Protein AF-A0A8C9AK56-F1 (afdb_monomer)

Secondary structure (DSSP, 8-state):
--SSB-GGGBSSPPPGGGB-TTTSSB-SSEEE-TTS-EEEHHHHHHHHHH-SB-TTT--B--GGG-EE-HHHHHHHTTS-B--------------------------------------------

Nearest PDB structures (foldseek):
  5h7r-assembly1_D  TM=9.383E-01  e=5.757E-06  Homo sapiens
  5din-assembly1_A  TM=9.302E-01  e=3.543E-05  Homo sapiens
  6s53-assembly2_H  TM=9.308E-01  e=2.043E-04  Homo sapiens
  4wz3-assembly1_B  TM=9.268E-01  e=3.433E-04  Legionella pneumophila str. Paris
  4wz2-assembly3_C  TM=8.707E-01  e=1.178E-03  Legionella pneumophila str. Paris

Sequence (125 aa):
MSGGYDINLFASPPDCNFLCSVCHGVLKKPVRLPCNHIFCKKCILRWLARQKTCPCCRKEVKRKKMVHVNKLRKTIGRLEVKVAQSIHSHHPCVEQRQERGQGESHLQREPSAALGSTNVAEFES

Solvent-accessible surface area (backbone atoms only — not comparable to full-atom values): 8496 Å² total; per-residue (Å²): 134,94,42,42,42,69,59,84,47,33,67,56,87,75,60,74,91,46,39,10,94,88,60,76,13,34,46,37,65,30,29,30,41,86,84,69,49,59,30,13,46,62,45,49,53,57,45,53,71,79,42,56,40,38,93,89,75,62,49,80,52,61,80,92,59,57,42,74,40,62,70,58,44,56,53,62,73,67,59,61,57,56,73,85,86,80,83,80,92,72,80,85,87,72,90,86,82,90,80,91,87,85,84,91,81,84,89,84,87,86,86,89,88,80,90,86,89,84,88,87,88,80,83,89,133

Structure (mmCIF, N/CA/C/O backbone):
data_AF-A0A8C9AK56-F1
#
_entry.id   AF-A0A8C9AK56-F1
#
loop_
_atom_site.group_PDB
_atom_site.id
_atom_site.type_symbol
_atom_site.label_atom_id
_atom_site.label_alt_id
_atom_site.label_comp_id
_atom_site.label_asym_id
_atom_site.label_entity_id
_atom_site.label_seq_id
_atom_site.pdbx_PDB_ins_code
_atom_site.Cartn_x
_atom_site.Cartn_y
_atom_site.Cartn_z
_atom_site.occupancy
_atom_site.B_iso_or_equiv
_atom_site.auth_seq_id
_atom_site.auth_comp_id
_atom_site.auth_asym_id
_atom_site.auth_atom_id
_atom_site.pdbx_PDB_model_num
ATOM 1 N N . MET A 1 1 ? 16.824 -6.044 2.655 1.00 48.47 1 MET A N 1
ATOM 2 C CA . MET A 1 1 ? 15.581 -6.155 3.470 1.00 48.47 1 MET A CA 1
ATOM 3 C C . MET A 1 1 ? 14.375 -6.396 2.555 1.00 48.47 1 MET A C 1
ATOM 5 O O . MET A 1 1 ? 14.292 -5.706 1.555 1.00 48.47 1 MET A O 1
ATOM 9 N N . SER A 1 2 ? 13.435 -7.317 2.836 1.00 59.94 2 SER A N 1
ATOM 10 C CA . SER A 1 2 ? 12.382 -7.688 1.852 1.00 59.94 2 SER A CA 1
ATOM 11 C C . SER A 1 2 ? 10.936 -7.305 2.226 1.00 59.94 2 SER A C 1
ATOM 13 O O . SER A 1 2 ? 10.132 -8.098 2.731 1.00 59.94 2 SER A O 1
ATOM 15 N N . GLY A 1 3 ? 10.576 -6.071 1.880 1.00 68.50 3 GLY A N 1
ATOM 16 C CA . GLY A 1 3 ? 9.199 -5.631 1.658 1.00 68.50 3 GLY A CA 1
ATOM 17 C C . GLY A 1 3 ? 9.183 -4.671 0.468 1.00 68.50 3 GLY A C 1
ATOM 18 O O . GLY A 1 3 ? 10.030 -3.794 0.408 1.00 68.50 3 GLY A O 1
ATOM 19 N N . GLY A 1 4 ? 8.265 -4.861 -0.482 1.00 85.69 4 GLY A N 1
ATOM 20 C CA . GLY A 1 4 ? 8.291 -4.174 -1.783 1.00 85.69 4 GLY A CA 1
ATOM 21 C C . GLY A 1 4 ? 8.971 -4.977 -2.902 1.00 85.69 4 GLY A C 1
ATOM 22 O O . GLY A 1 4 ? 9.398 -6.116 -2.681 1.00 85.69 4 GLY A O 1
ATOM 23 N N . TYR A 1 5 ? 8.992 -4.401 -4.102 1.00 87.12 5 TYR A N 1
ATOM 24 C CA . TYR A 1 5 ? 9.899 -4.750 -5.202 1.00 87.12 5 TYR A CA 1
ATOM 25 C C . TYR A 1 5 ? 10.973 -3.662 -5.324 1.00 87.12 5 TYR A C 1
ATOM 27 O O . TYR A 1 5 ? 10.732 -2.524 -4.918 1.00 87.12 5 TYR A O 1
ATOM 35 N N . ASP A 1 6 ? 12.132 -4.011 -5.877 1.00 87.00 6 ASP A N 1
ATOM 36 C CA . ASP A 1 6 ? 13.196 -3.044 -6.147 1.00 87.00 6 ASP A CA 1
ATOM 37 C C . ASP A 1 6 ? 12.780 -2.073 -7.263 1.00 87.00 6 ASP A C 1
ATOM 39 O O . ASP A 1 6 ? 12.151 -2.496 -8.233 1.00 87.00 6 ASP A O 1
ATOM 43 N N . ILE A 1 7 ? 13.107 -0.785 -7.130 1.00 86.81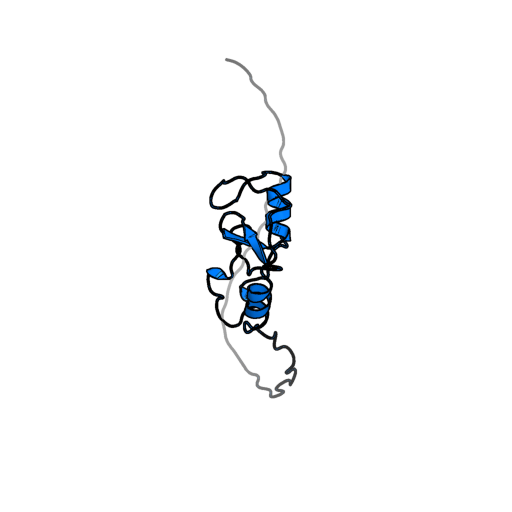 7 ILE A N 1
ATOM 44 C CA . ILE A 1 7 ? 12.795 0.227 -8.153 1.00 86.81 7 ILE A CA 1
ATOM 45 C C . ILE A 1 7 ? 13.652 0.057 -9.414 1.00 86.81 7 ILE A C 1
ATOM 47 O O . ILE A 1 7 ? 13.176 0.338 -10.508 1.00 86.81 7 ILE A O 1
ATOM 51 N N . ASN A 1 8 ? 14.867 -0.485 -9.287 1.00 85.69 8 ASN A N 1
ATOM 52 C CA . ASN A 1 8 ? 15.794 -0.697 -10.402 1.00 85.69 8 ASN A CA 1
ATOM 53 C C . ASN A 1 8 ? 15.384 -1.867 -11.310 1.00 85.69 8 ASN A C 1
ATOM 55 O O . ASN A 1 8 ? 15.964 -2.043 -12.379 1.00 85.69 8 ASN A O 1
ATOM 59 N N . LEU A 1 9 ? 14.388 -2.662 -10.898 1.00 85.75 9 LEU A N 1
ATOM 60 C CA . LEU A 1 9 ? 13.797 -3.716 -11.722 1.00 85.75 9 LEU A CA 1
ATOM 61 C C . LEU A 1 9 ? 12.923 -3.149 -12.853 1.00 85.75 9 LEU A C 1
ATOM 63 O O . LEU A 1 9 ? 12.656 -3.857 -13.818 1.00 85.75 9 LEU A O 1
ATOM 67 N N . PHE A 1 10 ? 12.457 -1.904 -12.743 1.00 86.56 10 PHE A N 1
ATOM 68 C CA . PHE A 1 10 ? 11.548 -1.296 -13.714 1.00 86.56 10 PHE A CA 1
ATOM 69 C C . PHE A 1 10 ? 12.321 -0.580 -14.832 1.00 86.56 10 PHE A C 1
ATOM 71 O O . PHE A 1 10 ? 13.420 -0.063 -14.618 1.00 86.56 10 PHE A O 1
ATOM 78 N N . ALA A 1 11 ? 11.773 -0.604 -16.050 1.00 86.62 11 ALA A N 1
ATOM 79 C CA . ALA A 1 11 ? 12.396 0.016 -17.225 1.00 86.62 11 ALA A CA 1
ATOM 80 C C . ALA A 1 11 ? 12.407 1.551 -17.122 1.00 86.62 11 ALA A C 1
ATOM 82 O O . ALA A 1 11 ? 1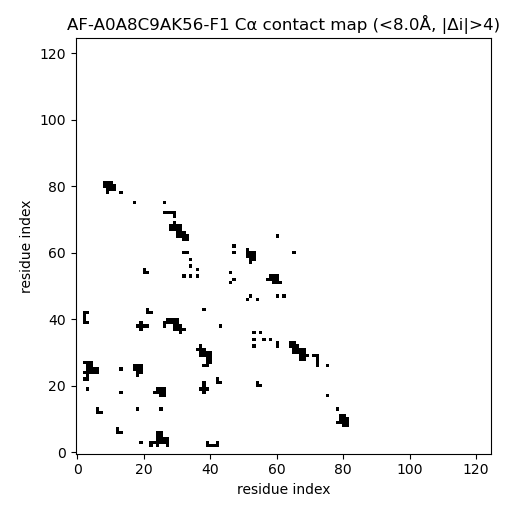3.380 2.194 -17.510 1.00 86.62 11 ALA A O 1
ATOM 83 N N . SER A 1 12 ? 11.355 2.110 -16.526 1.00 84.00 12 SER A N 1
ATOM 84 C CA . SER A 1 12 ? 11.178 3.525 -16.200 1.00 84.00 12 SER A CA 1
ATOM 85 C C . SER A 1 12 ? 10.961 3.705 -14.688 1.00 84.00 12 SER A C 1
ATOM 87 O O . SER A 1 12 ? 10.514 2.767 -14.016 1.00 84.00 12 SER A O 1
ATOM 89 N N . PRO A 1 13 ? 11.287 4.881 -14.110 1.00 83.44 13 PRO A N 1
ATOM 90 C CA . PRO A 1 13 ? 11.053 5.141 -12.694 1.00 83.44 13 PRO A CA 1
ATOM 91 C C . PRO A 1 13 ? 9.544 5.070 -12.384 1.00 83.44 13 PRO A C 1
ATOM 93 O O . PRO A 1 13 ? 8.759 5.805 -12.985 1.00 83.44 13 PRO A O 1
ATOM 96 N N . PRO A 1 14 ? 9.108 4.192 -11.463 1.00 85.56 14 PRO A N 1
ATOM 97 C CA . PRO A 1 14 ? 7.697 4.026 -11.146 1.00 85.56 14 PRO A CA 1
ATOM 98 C C . PRO A 1 14 ? 7.160 5.243 -10.386 1.00 85.56 14 PRO A C 1
ATOM 100 O O . PRO A 1 14 ? 7.816 5.763 -9.485 1.00 85.56 14 PRO A O 1
ATOM 103 N N . ASP A 1 15 ? 5.931 5.647 -10.715 1.00 87.25 15 ASP A N 1
ATOM 104 C CA . ASP A 1 15 ? 5.251 6.780 -10.083 1.00 87.25 15 ASP A CA 1
ATOM 105 C C . ASP A 1 15 ? 5.206 6.672 -8.544 1.00 87.25 15 ASP A C 1
ATOM 107 O O . ASP A 1 15 ? 5.023 5.591 -7.970 1.00 87.25 15 ASP A O 1
ATOM 111 N N . CYS A 1 16 ? 5.328 7.817 -7.866 1.00 83.75 16 CYS A N 1
ATOM 112 C CA . CYS A 1 16 ? 5.394 7.917 -6.408 1.00 83.75 16 CYS A CA 1
ATOM 113 C C . CYS A 1 16 ? 4.187 7.283 -5.689 1.00 83.75 16 CYS A C 1
ATOM 115 O O . CYS A 1 16 ? 4.345 6.745 -4.590 1.00 83.75 16 CYS A O 1
ATOM 117 N N . ASN A 1 17 ? 3.000 7.260 -6.308 1.00 86.38 17 ASN A N 1
ATOM 118 C CA . ASN A 1 17 ? 1.802 6.604 -5.766 1.00 86.38 17 ASN A CA 1
ATOM 119 C C . ASN A 1 17 ? 1.914 5.065 -5.741 1.00 86.38 17 ASN A C 1
ATOM 121 O O . ASN A 1 17 ? 1.105 4.387 -5.097 1.00 86.38 17 ASN A O 1
ATOM 125 N N . PHE A 1 18 ? 2.906 4.493 -6.430 1.00 90.12 18 PHE A N 1
ATOM 126 C CA . PHE A 1 18 ? 3.225 3.065 -6.410 1.00 90.12 18 PHE A CA 1
ATOM 127 C C . PHE A 1 18 ? 4.349 2.705 -5.431 1.00 90.12 18 PHE A C 1
ATOM 129 O O . PHE A 1 18 ? 4.638 1.516 -5.269 1.00 90.12 18 PHE A O 1
ATOM 136 N N . LEU A 1 19 ? 4.949 3.679 -4.742 1.00 91.19 19 LEU A N 1
ATOM 137 C CA . LEU A 1 19 ? 6.020 3.464 -3.767 1.00 91.19 19 LEU A CA 1
ATOM 138 C C . LEU A 1 19 ? 5.482 3.274 -2.341 1.00 91.19 19 LEU A C 1
ATOM 140 O O . LEU A 1 19 ? 4.403 3.731 -1.972 1.00 91.19 19 LEU A O 1
ATOM 144 N N . CYS A 1 20 ? 6.244 2.560 -1.513 1.00 92.88 20 CYS A N 1
ATOM 145 C CA . CYS A 1 20 ? 5.888 2.278 -0.125 1.00 92.88 20 CYS A CA 1
ATOM 146 C C . CYS A 1 20 ? 6.796 3.039 0.846 1.00 92.88 20 CYS A C 1
ATOM 148 O O . CYS A 1 20 ? 7.941 2.637 1.050 1.00 92.88 20 CYS A O 1
ATOM 150 N N . SER A 1 21 ? 6.267 4.035 1.561 1.00 90.81 21 SER A N 1
ATOM 151 C CA . SER A 1 21 ? 7.013 4.929 2.478 1.00 90.81 21 SER A CA 1
ATOM 152 C C . SER A 1 21 ? 7.698 4.260 3.690 1.00 90.81 21 SER A C 1
ATOM 154 O O . SER A 1 21 ? 8.239 4.948 4.541 1.00 90.81 21 SER A O 1
ATOM 156 N N . VAL A 1 22 ? 7.637 2.929 3.813 1.00 91.50 22 VAL A N 1
ATOM 157 C CA . VAL A 1 22 ? 8.297 2.133 4.874 1.00 91.50 22 VAL A CA 1
ATOM 158 C C . VAL A 1 22 ? 9.520 1.365 4.350 1.00 91.50 22 VAL A C 1
ATOM 160 O O . VAL A 1 22 ? 10.348 0.904 5.129 1.00 91.50 22 VAL A O 1
ATOM 163 N N . CYS A 1 23 ? 9.617 1.156 3.037 1.00 92.06 23 CYS A N 1
ATOM 164 C CA . CYS A 1 23 ? 10.706 0.393 2.418 1.00 92.06 23 CYS A CA 1
ATOM 165 C C . CYS A 1 23 ? 11.238 1.017 1.124 1.00 92.06 23 CYS A C 1
ATOM 167 O O . CYS A 1 23 ? 12.133 0.438 0.522 1.00 92.06 23 CYS A O 1
ATOM 169 N N . HIS A 1 24 ? 10.670 2.147 0.692 1.00 90.31 24 HIS A N 1
ATOM 170 C CA . HIS A 1 24 ? 11.043 2.957 -0.473 1.00 90.31 24 HIS A CA 1
ATOM 171 C C . HIS A 1 24 ? 11.017 2.227 -1.836 1.00 90.31 24 HIS A C 1
ATOM 173 O O . HIS A 1 24 ? 11.234 2.847 -2.867 1.00 90.31 24 HIS A O 1
ATOM 179 N N . GLY A 1 25 ? 10.650 0.941 -1.857 1.00 91.44 25 GLY A N 1
ATOM 180 C CA . GLY A 1 25 ? 10.391 0.150 -3.059 1.00 91.44 25 GLY A CA 1
ATOM 181 C C . GLY A 1 25 ? 8.919 0.117 -3.484 1.00 91.44 25 GLY A C 1
ATOM 182 O O . GLY A 1 25 ? 8.018 0.535 -2.747 1.00 91.44 25 GLY A O 1
ATOM 183 N N . VAL A 1 26 ? 8.669 -0.456 -4.663 1.00 92.38 26 VAL A N 1
ATOM 184 C CA . VAL A 1 26 ? 7.334 -0.545 -5.280 1.00 92.38 26 VAL A CA 1
ATOM 185 C C . VAL A 1 26 ? 6.403 -1.466 -4.482 1.00 92.38 26 VAL A C 1
ATOM 187 O O . VAL A 1 26 ? 6.802 -2.523 -3.981 1.00 92.38 26 VAL A O 1
ATOM 190 N N . LEU A 1 27 ? 5.134 -1.077 -4.364 1.00 93.38 27 LEU A N 1
ATOM 191 C CA . LEU A 1 27 ? 4.118 -1.686 -3.506 1.00 93.38 27 LEU A CA 1
ATOM 192 C C . LEU A 1 27 ? 3.839 -3.172 -3.820 1.00 93.38 27 LEU A C 1
ATOM 194 O O . LEU A 1 27 ? 3.044 -3.534 -4.689 1.00 93.38 27 LEU A O 1
ATOM 198 N N . LYS A 1 28 ? 4.411 -4.069 -3.007 1.00 92.06 28 LYS A N 1
ATOM 199 C CA . LYS A 1 28 ? 4.188 -5.523 -3.081 1.00 92.06 28 LYS A CA 1
ATOM 200 C C . LYS A 1 28 ? 3.021 -5.965 -2.200 1.00 92.06 28 LYS A C 1
ATOM 202 O O . LYS A 1 28 ? 3.100 -5.909 -0.971 1.00 92.06 28 LYS A O 1
ATOM 207 N N . LYS A 1 29 ? 1.953 -6.462 -2.843 1.00 92.19 29 LYS A N 1
ATOM 208 C CA . LYS A 1 29 ? 0.640 -6.759 -2.226 1.00 92.19 29 LYS A CA 1
ATOM 209 C C . LYS A 1 29 ? 0.130 -5.524 -1.445 1.00 92.19 29 LYS A C 1
ATOM 211 O O . LYS A 1 29 ? 0.163 -5.555 -0.214 1.00 92.19 29 LYS A O 1
ATOM 216 N N . PRO A 1 30 ? -0.278 -4.437 -2.136 1.00 94.50 30 PRO A N 1
ATOM 217 C CA . PRO A 1 30 ? -0.691 -3.185 -1.500 1.00 94.50 30 PRO A CA 1
ATOM 218 C C . PRO A 1 30 ? -1.904 -3.360 -0.583 1.00 94.50 30 PRO A C 1
ATOM 220 O O . PRO A 1 30 ? -2.885 -4.027 -0.931 1.00 94.50 30 PRO A O 1
ATOM 223 N N . VAL A 1 31 ? -1.836 -2.719 0.581 1.00 94.50 31 VAL A N 1
ATOM 224 C CA . VAL A 1 31 ? -2.874 -2.703 1.614 1.00 94.50 31 VAL A CA 1
ATOM 225 C C . VAL A 1 31 ? -3.162 -1.255 2.000 1.00 94.50 31 VAL A C 1
ATOM 227 O O . VAL A 1 31 ? -2.232 -0.508 2.301 1.00 94.50 31 VAL A O 1
ATOM 230 N N . ARG A 1 32 ? -4.442 -0.870 1.998 1.00 94.81 32 ARG A N 1
ATOM 231 C CA . ARG A 1 32 ? -4.913 0.469 2.350 1.00 94.81 32 ARG A CA 1
ATOM 232 C C . ARG A 1 32 ? -5.298 0.584 3.827 1.00 94.81 32 ARG A C 1
ATOM 234 O O . ARG A 1 32 ? -6.087 -0.195 4.364 1.00 94.81 32 ARG A O 1
ATOM 241 N N . LEU A 1 33 ? -4.752 1.648 4.400 1.00 94.44 33 LEU A N 1
ATOM 242 C CA . LEU A 1 33 ? -5.134 2.430 5.568 1.00 94.44 33 LEU A CA 1
ATOM 243 C C . LEU A 1 33 ? -6.644 2.642 5.791 1.00 94.44 33 LEU A C 1
ATOM 245 O O . LEU A 1 33 ? -7.242 3.155 4.842 1.00 94.44 33 LEU A O 1
ATOM 249 N N . PRO A 1 34 ? -7.298 2.457 6.959 1.00 92.44 34 PRO A N 1
ATOM 250 C CA . PRO A 1 34 ? -8.510 3.246 7.242 1.00 92.44 34 PRO A CA 1
ATOM 251 C C . PRO A 1 34 ? -8.284 4.750 6.969 1.00 92.44 34 PRO A C 1
ATOM 253 O O . PRO A 1 34 ? -9.111 5.400 6.342 1.00 92.44 34 PRO A O 1
ATOM 256 N N . CYS A 1 35 ? -7.094 5.267 7.291 1.00 93.69 35 CYS A N 1
ATOM 257 C CA . CYS A 1 35 ? -6.629 6.624 6.984 1.00 93.69 35 CYS A CA 1
ATOM 258 C C . CYS A 1 35 ? -6.107 6.837 5.540 1.00 93.69 35 CYS A C 1
ATOM 260 O O . CYS A 1 35 ? -5.235 7.674 5.332 1.00 93.69 35 CYS A O 1
ATOM 262 N N . ASN A 1 36 ? -6.575 6.058 4.562 1.00 92.38 36 ASN A N 1
ATOM 263 C CA . ASN A 1 36 ? -6.275 6.145 3.116 1.00 92.38 36 ASN A CA 1
ATOM 264 C C . ASN A 1 36 ? -4.825 5.897 2.631 1.00 92.38 36 ASN A C 1
ATOM 266 O O . ASN A 1 36 ? -4.636 5.635 1.449 1.00 92.38 36 ASN A O 1
ATOM 270 N N . HIS A 1 37 ? -3.822 5.871 3.508 1.00 94.19 37 HIS A N 1
ATOM 271 C CA . HIS A 1 37 ? -2.422 5.586 3.146 1.00 94.19 37 HIS A CA 1
ATOM 272 C C . HIS A 1 37 ? -2.209 4.125 2.708 1.00 94.19 37 HIS A C 1
ATOM 274 O O . HIS A 1 37 ? -2.852 3.228 3.253 1.00 94.19 37 HIS A O 1
ATOM 280 N N . ILE A 1 38 ? -1.307 3.857 1.758 1.00 94.62 38 ILE A N 1
ATOM 281 C CA . ILE A 1 38 ? -1.115 2.522 1.161 1.00 94.62 38 ILE A CA 1
ATOM 282 C C . ILE A 1 38 ? 0.314 2.019 1.399 1.00 94.62 38 ILE A C 1
ATOM 284 O O . ILE A 1 38 ? 1.279 2.749 1.207 1.00 94.62 38 ILE A O 1
ATOM 288 N N . PHE A 1 39 ? 0.454 0.751 1.796 1.00 95.06 39 PHE A N 1
ATOM 289 C CA . PHE A 1 39 ? 1.750 0.132 2.101 1.00 95.06 39 PHE A CA 1
ATOM 290 C C . PHE A 1 39 ? 1.828 -1.320 1.613 1.00 95.06 39 PHE A C 1
ATOM 292 O O . PHE A 1 39 ? 0.812 -1.989 1.406 1.00 95.06 39 PHE A O 1
ATOM 299 N N . CYS A 1 40 ? 3.044 -1.860 1.494 1.00 95.19 40 CYS A N 1
ATOM 300 C CA . CYS A 1 40 ? 3.263 -3.292 1.290 1.00 95.19 40 CYS A CA 1
ATOM 301 C C . CYS A 1 40 ? 2.705 -4.094 2.475 1.00 95.19 40 CYS A C 1
ATOM 303 O O . CYS A 1 40 ? 3.050 -3.793 3.622 1.00 95.19 40 CYS A O 1
ATOM 305 N N . LYS A 1 41 ? 1.957 -5.183 2.223 1.00 93.25 41 LYS A N 1
ATOM 306 C CA . LYS A 1 41 ? 1.398 -6.055 3.281 1.00 93.25 41 LYS A CA 1
ATOM 307 C C . LYS A 1 41 ? 2.427 -6.440 4.354 1.00 93.25 41 LYS A C 1
ATOM 309 O O . LYS A 1 41 ? 2.139 -6.332 5.540 1.00 93.25 41 LYS A O 1
ATOM 314 N N . LYS A 1 42 ? 3.637 -6.859 3.952 1.00 93.62 42 LYS A N 1
ATOM 315 C CA . LYS A 1 42 ? 4.716 -7.225 4.893 1.00 93.62 42 LYS A CA 1
ATOM 316 C C . LYS A 1 42 ? 5.212 -6.031 5.722 1.00 93.62 42 LYS A C 1
ATOM 318 O O . LYS A 1 42 ? 5.451 -6.196 6.914 1.00 93.62 42 LYS A O 1
ATOM 323 N N . CYS A 1 43 ? 5.346 -4.849 5.117 1.00 94.38 43 CYS A N 1
ATOM 324 C CA . CYS A 1 43 ? 5.839 -3.652 5.802 1.00 94.38 43 CYS A CA 1
ATOM 325 C C . CYS A 1 43 ? 4.858 -3.183 6.875 1.00 94.38 43 CYS A C 1
ATOM 327 O O . CYS A 1 43 ? 5.253 -3.020 8.027 1.00 94.38 43 CYS A O 1
ATOM 329 N N . ILE A 1 44 ? 3.573 -3.047 6.529 1.00 93.62 44 ILE A N 1
ATOM 330 C CA . ILE A 1 44 ? 2.578 -2.581 7.499 1.00 93.62 44 ILE A CA 1
ATOM 331 C C . ILE A 1 44 ? 2.288 -3.618 8.586 1.00 93.62 44 ILE A C 1
ATOM 333 O O . ILE A 1 44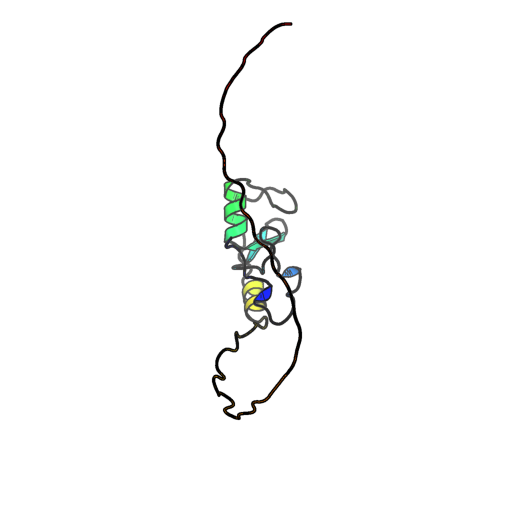 ? 2.115 -3.242 9.737 1.00 93.62 44 ILE A O 1
ATOM 337 N N . LEU A 1 45 ? 2.327 -4.923 8.287 1.00 91.94 45 LEU A N 1
ATOM 338 C CA . LEU A 1 45 ? 2.217 -5.951 9.332 1.00 91.94 45 LEU A CA 1
ATOM 339 C C . LEU A 1 45 ? 3.386 -5.900 10.326 1.00 91.94 45 LEU A C 1
ATOM 341 O O . LEU A 1 45 ? 3.152 -6.036 11.524 1.00 91.94 45 LEU A O 1
ATOM 345 N N . ARG A 1 46 ? 4.619 -5.660 9.854 1.00 92.75 46 ARG A N 1
ATOM 346 C CA . ARG A 1 46 ? 5.795 -5.488 10.725 1.00 92.75 46 ARG A CA 1
ATOM 347 C C . ARG A 1 46 ? 5.699 -4.211 11.563 1.00 92.75 46 ARG A C 1
ATOM 349 O O . ARG A 1 46 ? 6.010 -4.251 12.748 1.00 92.75 46 ARG A O 1
ATOM 356 N N . TRP A 1 47 ? 5.239 -3.106 10.976 1.00 93.25 47 TRP A N 1
ATOM 357 C CA . TRP A 1 47 ? 4.993 -1.868 11.715 1.00 93.25 47 TRP A CA 1
ATOM 358 C C . TRP A 1 47 ? 3.925 -2.074 12.797 1.00 93.25 47 TRP A C 1
ATOM 360 O O . TRP A 1 47 ? 4.207 -1.865 13.971 1.00 93.25 47 TRP A O 1
ATOM 370 N N . LEU A 1 48 ? 2.760 -2.626 12.436 1.00 91.69 48 LEU A N 1
ATOM 371 C CA . LEU A 1 48 ? 1.653 -2.930 13.355 1.00 91.69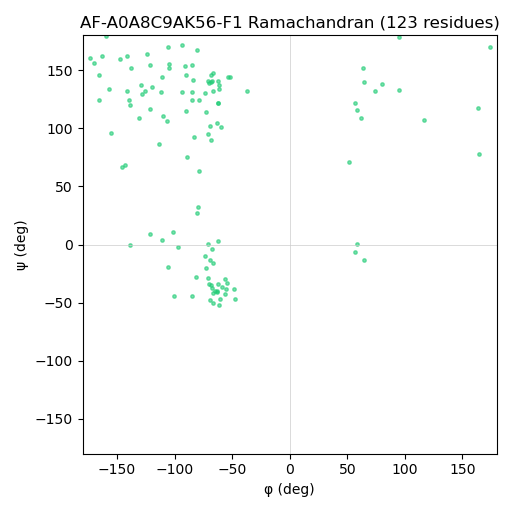 48 LEU A CA 1
ATOM 372 C C . LEU A 1 48 ? 1.953 -4.045 14.371 1.00 91.69 48 LEU A C 1
ATOM 374 O O . LEU A 1 48 ? 1.095 -4.335 15.207 1.00 91.69 48 LEU A O 1
ATOM 378 N N . ALA A 1 49 ? 3.115 -4.699 14.305 1.00 92.19 49 ALA A N 1
ATOM 379 C CA . ALA A 1 49 ? 3.619 -5.561 15.375 1.00 92.19 49 ALA A CA 1
ATOM 380 C C . ALA A 1 49 ? 4.295 -4.753 16.499 1.00 92.19 49 ALA A C 1
ATOM 382 O O . ALA A 1 49 ? 4.260 -5.1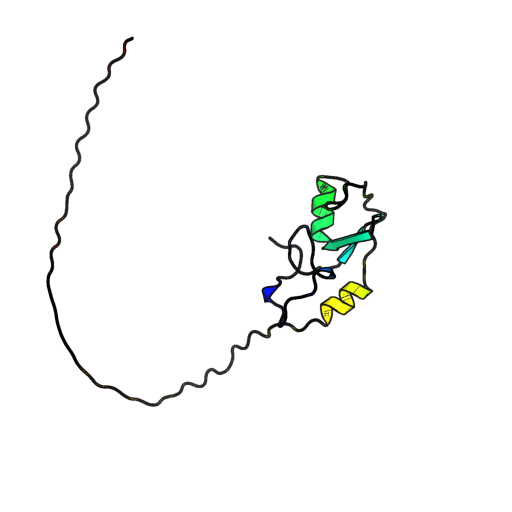89 17.643 1.00 92.19 49 ALA A O 1
ATOM 383 N N . ARG A 1 50 ? 4.853 -3.575 16.181 1.00 92.31 50 ARG A N 1
ATOM 384 C CA . ARG A 1 50 ? 5.521 -2.662 17.126 1.00 92.31 50 ARG A CA 1
ATOM 385 C C . ARG A 1 50 ? 4.626 -1.493 17.549 1.00 92.31 50 ARG A C 1
ATOM 387 O O . ARG A 1 50 ? 4.577 -1.156 18.721 1.00 92.31 50 ARG A O 1
ATOM 394 N N . GLN A 1 51 ? 3.923 -0.877 16.598 1.00 93.00 51 GLN A N 1
ATOM 395 C CA . GLN A 1 51 ? 3.146 0.351 16.781 1.00 93.00 51 GLN A CA 1
ATOM 396 C C . GLN A 1 51 ? 1.809 0.253 16.042 1.00 93.00 51 GLN A C 1
ATOM 398 O O . GLN A 1 51 ? 1.784 0.087 14.825 1.00 93.00 51 GLN A O 1
ATOM 403 N N . LYS A 1 52 ? 0.676 0.364 16.750 1.00 92.88 52 LYS A N 1
ATOM 404 C CA . LYS A 1 52 ? -0.687 0.190 16.187 1.00 92.88 52 LYS A CA 1
ATOM 405 C C . LYS A 1 52 ? -1.203 1.432 15.429 1.00 92.88 52 LYS A C 1
ATOM 407 O O . LYS A 1 52 ? -2.399 1.708 15.420 1.00 92.88 52 LYS A O 1
ATOM 412 N N . THR A 1 53 ? -0.311 2.187 14.799 1.00 95.19 53 THR A N 1
ATOM 413 C CA . THR A 1 53 ? -0.575 3.493 14.173 1.00 95.19 53 THR A CA 1
ATOM 414 C C . THR A 1 53 ? -0.166 3.503 12.699 1.00 95.19 53 THR A C 1
ATOM 416 O O . THR A 1 53 ? 0.569 2.633 12.235 1.00 95.19 53 THR A O 1
ATOM 419 N N . CYS A 1 54 ? -0.643 4.480 11.927 1.00 94.31 54 CYS A N 1
ATOM 420 C CA . CYS A 1 54 ? -0.180 4.712 10.559 1.00 94.31 54 CYS A CA 1
ATOM 421 C C . CYS A 1 54 ? 1.232 5.340 10.551 1.00 94.31 54 CYS A C 1
ATOM 423 O O . CYS A 1 54 ? 1.403 6.373 11.201 1.00 94.31 54 CYS A O 1
ATOM 425 N N . PRO A 1 55 ? 2.203 4.819 9.770 1.00 92.75 55 PRO A N 1
ATOM 426 C CA . PRO A 1 55 ? 3.535 5.420 9.642 1.00 92.75 55 PRO A CA 1
ATOM 427 C C . PRO A 1 55 ? 3.526 6.892 9.198 1.00 92.75 55 PRO A C 1
ATOM 429 O O . PRO A 1 55 ? 4.315 7.683 9.697 1.00 92.75 55 PRO A O 1
ATOM 432 N N . CYS A 1 56 ? 2.622 7.272 8.286 1.00 91.62 56 CYS A N 1
ATOM 433 C CA . CYS A 1 56 ? 2.595 8.619 7.705 1.00 91.62 56 CYS A CA 1
ATOM 434 C C . CYS A 1 56 ? 1.829 9.637 8.562 1.00 91.62 56 CYS A C 1
ATOM 436 O O . CYS A 1 56 ? 2.285 10.757 8.743 1.00 91.62 56 CYS A O 1
ATOM 438 N N . CYS A 1 57 ? 0.656 9.263 9.086 1.00 94.12 57 CYS A N 1
ATOM 439 C CA . CYS A 1 57 ? -0.267 10.213 9.724 1.00 94.12 57 CYS A CA 1
ATOM 440 C C . CYS A 1 57 ? -0.602 9.889 11.187 1.00 94.12 57 CYS A C 1
ATOM 442 O O . CYS A 1 57 ? -1.544 10.463 11.728 1.00 94.12 57 CYS A O 1
ATOM 444 N N . ARG A 1 58 ? 0.090 8.919 11.805 1.00 93.25 58 ARG A N 1
ATOM 445 C CA . ARG A 1 58 ? -0.004 8.493 13.221 1.00 93.25 58 ARG A CA 1
ATOM 446 C C . ARG A 1 58 ? -1.387 8.054 13.751 1.00 93.25 58 ARG A C 1
ATOM 448 O O . ARG A 1 58 ? -1.452 7.503 14.842 1.00 93.25 58 ARG A O 1
ATOM 455 N N . LYS A 1 59 ? -2.470 8.189 12.973 1.00 94.00 59 LYS A N 1
ATOM 456 C CA . LYS A 1 59 ? -3.828 7.691 13.285 1.00 94.00 59 LYS A CA 1
ATOM 457 C C . LYS A 1 59 ? -3.812 6.201 13.656 1.00 94.00 59 LYS A C 1
ATOM 459 O O . LYS A 1 59 ? -3.056 5.437 13.055 1.00 94.00 59 LYS A O 1
ATOM 464 N N . GLU A 1 60 ? -4.658 5.785 14.601 1.00 93.31 60 GLU A N 1
ATOM 465 C CA . GLU A 1 60 ? -4.767 4.380 15.023 1.00 93.31 60 GLU A CA 1
ATOM 466 C C . GLU A 1 60 ? -5.221 3.467 13.868 1.00 93.31 60 GLU A C 1
ATOM 468 O O . GLU A 1 60 ? -6.080 3.817 13.054 1.00 93.31 60 GLU A O 1
ATOM 473 N N . VAL A 1 61 ? -4.639 2.268 13.797 1.00 93.25 61 VAL A N 1
ATOM 474 C CA . VAL A 1 61 ? -4.892 1.272 12.755 1.00 93.25 61 VAL A CA 1
ATOM 475 C C . VAL A 1 61 ? -5.160 -0.097 13.380 1.00 93.25 61 VAL A C 1
ATOM 477 O O . VAL A 1 61 ? -4.262 -0.806 13.839 1.00 93.25 61 VAL A O 1
ATOM 480 N N . LYS A 1 62 ? -6.421 -0.533 13.313 1.00 88.94 62 LYS A N 1
ATOM 481 C CA . LYS A 1 62 ? -6.840 -1.884 13.718 1.00 88.94 62 LYS A CA 1
ATOM 482 C C . LYS A 1 62 ? -6.621 -2.858 12.557 1.00 88.94 62 LYS A C 1
ATOM 484 O O . LYS A 1 62 ? -7.175 -2.659 11.477 1.00 88.94 62 LYS A O 1
ATOM 489 N N . ARG A 1 63 ? -5.869 -3.951 12.768 1.00 83.62 63 ARG A N 1
ATOM 490 C CA . ARG A 1 63 ? -5.497 -4.908 11.693 1.00 83.62 63 ARG A CA 1
ATOM 491 C C . ARG A 1 63 ? -6.701 -5.463 10.909 1.00 83.62 63 ARG A C 1
ATOM 493 O O . ARG A 1 63 ? -6.589 -5.661 9.706 1.00 83.62 63 ARG A O 1
ATOM 500 N N . LYS A 1 64 ? -7.854 -5.648 11.570 1.00 87.00 64 LYS A N 1
ATOM 501 C CA . LYS A 1 64 ? -9.123 -6.103 10.960 1.00 87.00 64 LYS A CA 1
ATOM 502 C C . LYS A 1 64 ? -9.754 -5.097 9.973 1.00 87.00 64 LYS A C 1
ATOM 504 O O . LYS A 1 64 ? -10.638 -5.481 9.222 1.00 87.00 64 LYS A O 1
ATOM 509 N N . LYS A 1 65 ? -9.333 -3.824 9.969 1.00 88.62 65 LYS A N 1
ATOM 510 C CA . LYS A 1 65 ? -9.856 -2.749 9.095 1.00 88.62 65 LYS A CA 1
ATOM 511 C C . LYS A 1 65 ? -8.942 -2.444 7.891 1.00 88.62 65 LYS A C 1
ATOM 513 O O . LYS A 1 65 ? -9.132 -1.438 7.217 1.00 88.62 65 LYS A O 1
ATOM 518 N N . MET A 1 66 ? -7.936 -3.282 7.632 1.00 91.69 66 MET A N 1
ATOM 519 C CA . MET A 1 66 ? -7.020 -3.139 6.495 1.00 91.69 66 MET A CA 1
ATOM 520 C C . MET A 1 66 ? -7.596 -3.765 5.216 1.00 91.69 66 MET A C 1
ATOM 522 O O . MET A 1 66 ? -7.998 -4.928 5.229 1.00 91.69 66 MET A O 1
ATOM 526 N N . VAL A 1 67 ? -7.574 -3.035 4.095 1.00 94.38 67 VAL A N 1
ATOM 527 C CA . VAL A 1 67 ? -8.180 -3.476 2.819 1.00 94.38 67 VAL A CA 1
ATOM 528 C C . VAL A 1 67 ? -7.104 -3.765 1.767 1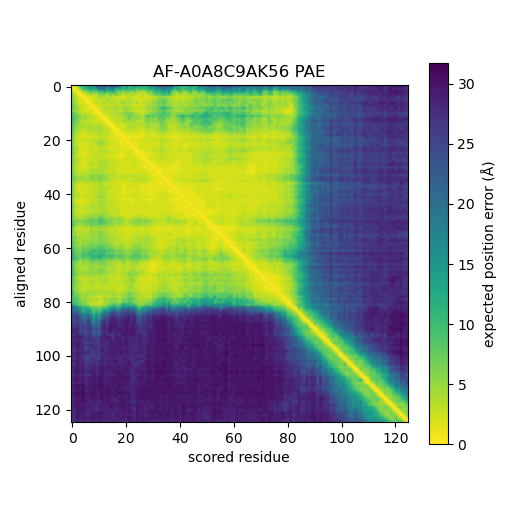.00 94.38 67 VAL A C 1
ATOM 530 O O . VAL A 1 67 ? -6.216 -2.947 1.550 1.00 94.38 67 VAL A O 1
ATOM 533 N N . HIS A 1 68 ? -7.160 -4.909 1.078 1.00 93.25 68 HIS A N 1
ATOM 534 C CA . HIS A 1 68 ? -6.209 -5.230 0.001 1.00 93.25 68 HIS A CA 1
ATOM 535 C C . HIS A 1 68 ? -6.585 -4.497 -1.299 1.00 93.25 68 HIS A C 1
ATOM 537 O O . HIS A 1 68 ? -7.686 -4.674 -1.821 1.00 93.25 68 HIS A O 1
ATOM 543 N N . VAL A 1 69 ? -5.665 -3.714 -1.872 1.00 93.44 69 VAL A N 1
ATOM 544 C CA . VAL A 1 69 ? -5.949 -2.876 -3.054 1.00 93.44 69 VAL A CA 1
ATOM 545 C C . VAL A 1 69 ? -5.681 -3.655 -4.346 1.00 93.44 69 VAL A C 1
ATOM 547 O O . VAL A 1 69 ? -4.675 -3.469 -5.033 1.00 93.44 69 VAL A O 1
ATOM 550 N N . ASN A 1 70 ? -6.587 -4.573 -4.685 1.00 91.38 70 ASN A N 1
ATOM 551 C CA . ASN A 1 70 ? -6.404 -5.484 -5.821 1.00 91.38 70 ASN A CA 1
ATOM 552 C C . ASN A 1 70 ? -6.294 -4.776 -7.186 1.00 91.38 70 ASN A C 1
ATOM 554 O O . ASN A 1 70 ? -5.523 -5.235 -8.028 1.00 91.38 70 ASN A O 1
ATOM 558 N N . LYS A 1 71 ? -6.993 -3.649 -7.403 1.00 91.12 71 LYS A N 1
ATOM 559 C CA . LYS A 1 71 ? -6.850 -2.827 -8.624 1.00 91.12 71 LYS A CA 1
ATOM 560 C C . LYS A 1 71 ? -5.419 -2.296 -8.768 1.00 91.12 71 LYS A C 1
ATOM 562 O O . LYS A 1 71 ? -4.817 -2.474 -9.820 1.00 91.12 71 LYS A O 1
ATOM 567 N N . LEU A 1 72 ? -4.850 -1.748 -7.691 1.00 89.25 72 LEU A N 1
ATOM 568 C CA . LEU A 1 72 ? -3.479 -1.230 -7.666 1.00 89.25 72 LEU A CA 1
ATOM 569 C C . LEU A 1 72 ? -2.449 -2.340 -7.906 1.00 89.25 72 LEU A C 1
ATOM 571 O O . LEU A 1 72 ? -1.539 -2.168 -8.709 1.00 89.25 72 LEU A O 1
ATOM 575 N N . ARG A 1 73 ? -2.651 -3.525 -7.307 1.00 90.94 73 ARG A N 1
ATOM 576 C CA . ARG A 1 73 ? -1.828 -4.717 -7.581 1.00 90.94 73 ARG A CA 1
ATOM 577 C C . ARG A 1 73 ? -1.823 -5.088 -9.070 1.00 90.94 73 ARG A C 1
ATOM 579 O O . ARG A 1 73 ? -0.772 -5.436 -9.594 1.00 90.94 73 ARG A O 1
ATOM 586 N N . LYS A 1 74 ? -2.984 -5.027 -9.739 1.00 90.06 74 LYS A N 1
ATOM 587 C CA . LYS A 1 74 ? -3.096 -5.284 -11.186 1.00 90.06 74 LYS A CA 1
ATOM 588 C C . LYS A 1 74 ? -2.392 -4.208 -12.017 1.00 90.06 74 LYS A C 1
ATOM 590 O O . LYS A 1 74 ? -1.832 -4.553 -13.045 1.00 90.06 74 LYS A O 1
ATOM 595 N N . THR A 1 75 ? -2.437 -2.936 -11.613 1.00 91.50 75 THR A N 1
ATOM 596 C CA . THR A 1 75 ? -1.749 -1.840 -12.323 1.00 91.50 75 THR A CA 1
ATOM 597 C C . THR A 1 75 ? -0.232 -1.935 -12.190 1.00 91.50 75 THR A C 1
ATOM 599 O O . THR A 1 75 ? 0.447 -1.931 -13.206 1.00 91.50 75 THR A O 1
ATOM 602 N N . ILE A 1 76 ? 0.289 -2.140 -10.977 1.00 89.19 76 ILE A N 1
ATOM 603 C CA . ILE A 1 76 ? 1.730 -2.338 -10.736 1.00 89.19 76 ILE A CA 1
ATOM 604 C C . ILE A 1 76 ? 2.265 -3.554 -11.508 1.00 89.19 76 ILE A C 1
ATOM 606 O O . ILE A 1 76 ? 3.368 -3.517 -12.035 1.00 89.19 76 ILE A O 1
ATOM 610 N N . GLY A 1 77 ? 1.469 -4.622 -11.625 1.00 87.06 77 GLY A N 1
ATOM 611 C CA . GLY A 1 77 ? 1.824 -5.811 -12.407 1.00 87.06 77 GLY A CA 1
ATOM 612 C C . GLY A 1 77 ? 1.831 -5.632 -13.932 1.00 87.06 77 GLY A C 1
ATOM 613 O O . GLY A 1 77 ? 2.071 -6.616 -14.620 1.00 87.06 77 GLY A O 1
ATOM 614 N N . ARG A 1 78 ? 1.539 -4.432 -14.457 1.00 88.25 78 ARG A N 1
ATOM 615 C CA . ARG A 1 78 ? 1.686 -4.070 -15.881 1.00 88.25 78 ARG A CA 1
ATOM 616 C C . ARG A 1 78 ? 2.805 -3.050 -16.130 1.00 88.25 78 ARG A C 1
ATOM 618 O O . ARG A 1 78 ? 2.935 -2.585 -17.254 1.00 88.25 78 ARG A O 1
ATOM 625 N N . LEU A 1 79 ? 3.562 -2.662 -15.101 1.00 86.81 79 LEU A N 1
ATOM 626 C CA . LEU A 1 79 ? 4.726 -1.796 -15.281 1.00 86.81 79 LEU A CA 1
ATOM 627 C C . LEU A 1 79 ? 5.832 -2.573 -16.000 1.00 86.81 79 LEU A C 1
ATOM 629 O O . LEU A 1 79 ? 6.071 -3.743 -15.692 1.00 86.81 79 LEU A O 1
ATOM 633 N N . GLU A 1 80 ? 6.505 -1.913 -16.935 1.00 83.00 80 GLU A N 1
ATOM 634 C CA . GLU A 1 80 ? 7.598 -2.496 -17.705 1.00 83.00 80 GLU A CA 1
ATOM 635 C C . GLU A 1 80 ? 8.796 -2.793 -16.801 1.00 83.00 80 GLU A C 1
ATOM 637 O O . GLU A 1 80 ? 9.224 -1.953 -16.005 1.00 83.00 80 GLU A O 1
ATOM 642 N N . VAL A 1 81 ? 9.348 -3.998 -16.928 1.00 86.88 81 VAL A N 1
ATOM 643 C CA . VAL A 1 81 ? 10.521 -4.445 -16.173 1.00 86.88 81 VAL A CA 1
ATOM 644 C C . VAL A 1 81 ? 11.722 -4.596 -17.092 1.00 86.88 81 VAL A C 1
ATOM 646 O O . VAL A 1 81 ? 11.592 -5.047 -18.229 1.00 86.88 81 VAL A O 1
ATOM 649 N N . LYS A 1 82 ? 12.905 -4.260 -16.579 1.00 83.56 82 LYS A N 1
ATOM 650 C CA . LYS A 1 82 ? 14.174 -4.573 -17.228 1.00 83.56 82 LYS A CA 1
ATOM 651 C C . LYS A 1 82 ? 14.318 -6.089 -17.304 1.00 83.56 82 LYS A C 1
ATOM 653 O O . LYS A 1 82 ? 14.622 -6.746 -16.308 1.00 83.56 82 LYS A O 1
ATOM 658 N N . VAL A 1 83 ? 14.113 -6.644 -18.495 1.00 74.75 83 VAL A N 1
ATOM 659 C CA . VAL A 1 83 ? 14.595 -7.988 -18.812 1.00 74.75 83 VAL A CA 1
ATOM 660 C C . VAL A 1 83 ? 16.115 -7.941 -18.718 1.00 74.75 83 VAL A C 1
ATOM 662 O O . VAL A 1 83 ? 16.756 -7.155 -19.413 1.00 74.75 83 VAL A O 1
ATOM 665 N N . ALA A 1 84 ? 16.693 -8.777 -17.857 1.00 62.25 84 ALA A N 1
ATOM 666 C CA . ALA A 1 84 ? 18.131 -8.998 -17.833 1.00 62.25 84 ALA A CA 1
ATOM 667 C C . ALA A 1 84 ? 18.526 -9.741 -19.119 1.00 62.25 84 ALA A C 1
ATOM 669 O O . ALA A 1 84 ? 18.484 -10.969 -19.183 1.00 62.25 84 ALA A O 1
ATOM 670 N N . GLN A 1 85 ? 18.846 -8.985 -20.170 1.00 48.56 85 GLN A N 1
ATOM 671 C CA . GLN A 1 85 ? 19.347 -9.532 -21.423 1.00 48.56 85 GLN A CA 1
ATOM 672 C C . GLN A 1 85 ? 20.754 -10.090 -21.187 1.00 48.56 85 GLN A C 1
ATOM 674 O O . GLN A 1 85 ? 21.735 -9.358 -21.093 1.00 48.56 85 GLN A O 1
ATOM 679 N N . SER A 1 86 ? 20.853 -11.410 -21.059 1.00 53.34 86 SER A N 1
ATOM 680 C CA . SER A 1 86 ? 22.124 -12.135 -21.013 1.00 53.34 86 SER A CA 1
ATOM 681 C C . SER A 1 86 ? 21.997 -13.471 -21.735 1.00 53.34 86 SER A C 1
ATOM 683 O O . SER A 1 86 ? 22.041 -14.524 -21.116 1.00 53.34 86 SER A O 1
ATOM 685 N N . ILE A 1 87 ? 21.834 -13.395 -23.058 1.00 58.41 87 ILE A N 1
ATOM 686 C CA . ILE A 1 87 ? 22.345 -14.381 -24.020 1.00 58.41 87 ILE A CA 1
ATOM 687 C C . ILE A 1 87 ? 22.526 -13.697 -25.381 1.00 58.41 87 ILE A C 1
ATOM 689 O O . ILE A 1 87 ? 21.579 -13.575 -26.149 1.00 58.41 87 ILE A O 1
ATOM 693 N N . HIS A 1 88 ? 23.750 -13.256 -25.664 1.00 54.34 88 HIS A N 1
ATOM 694 C CA . HIS A 1 88 ? 24.333 -13.202 -27.012 1.00 54.34 88 HIS A CA 1
ATOM 695 C C . HIS A 1 88 ? 25.831 -13.496 -26.864 1.00 54.34 88 HIS A C 1
ATOM 697 O O . HIS A 1 88 ? 26.697 -12.647 -27.047 1.00 54.34 88 HIS A O 1
ATOM 703 N N . SER A 1 89 ? 26.132 -14.735 -26.474 1.00 55.88 89 SER A N 1
ATOM 704 C CA . SER A 1 89 ? 27.492 -15.274 -26.459 1.00 55.88 89 SER A CA 1
ATOM 705 C C . SER A 1 89 ? 27.906 -15.688 -27.874 1.00 55.88 89 SER A C 1
ATOM 707 O O . SER A 1 89 ? 28.145 -16.863 -28.134 1.00 55.88 89 SER A O 1
ATOM 709 N N . HIS A 1 90 ? 27.978 -14.723 -28.794 1.00 56.78 90 HIS A N 1
ATOM 710 C CA . HIS A 1 90 ? 28.659 -14.900 -30.075 1.00 56.78 90 HIS A CA 1
ATOM 711 C C . HIS A 1 90 ? 29.968 -14.117 -30.045 1.00 56.78 90 HIS A C 1
ATOM 713 O O . HIS A 1 90 ? 29.994 -12.891 -30.064 1.00 56.78 90 HIS A O 1
ATOM 719 N N . HIS A 1 91 ? 31.050 -14.877 -29.929 1.00 58.72 91 HIS A N 1
ATOM 720 C CA . HIS A 1 91 ? 32.423 -14.417 -29.802 1.00 58.72 91 HIS A CA 1
ATOM 721 C C . HIS A 1 91 ? 32.932 -13.859 -31.146 1.00 58.72 91 HIS A C 1
ATOM 723 O O . HIS A 1 91 ? 33.087 -14.646 -32.085 1.00 58.72 91 HIS A O 1
ATOM 729 N N . PRO A 1 92 ? 33.232 -12.550 -31.275 1.00 48.00 92 PRO A N 1
ATOM 730 C CA . PRO A 1 92 ? 33.921 -12.034 -32.451 1.00 48.00 92 PRO A CA 1
ATOM 731 C C . PRO A 1 92 ? 35.379 -12.508 -32.422 1.00 48.00 92 PRO A C 1
ATOM 733 O O . PRO A 1 92 ? 36.235 -11.910 -31.777 1.00 48.00 92 PRO A O 1
ATOM 736 N N . CYS A 1 93 ? 35.663 -13.613 -33.113 1.00 55.16 93 CYS A N 1
ATOM 737 C CA . CYS A 1 93 ? 37.032 -14.033 -33.385 1.00 55.16 93 CYS A CA 1
ATOM 738 C C . CYS A 1 93 ? 37.553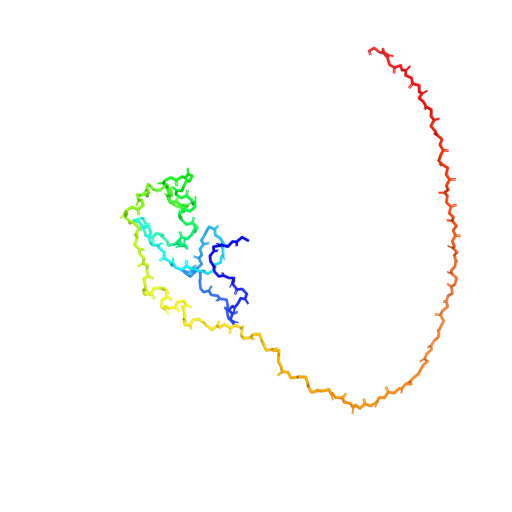 -13.277 -34.614 1.00 55.16 93 CYS A C 1
ATOM 740 O O . CYS A 1 93 ? 37.341 -13.719 -35.740 1.00 55.16 93 CYS A O 1
ATOM 742 N N . VAL A 1 94 ? 38.214 -12.140 -34.395 1.00 55.19 94 VAL A N 1
ATOM 743 C CA . VAL A 1 94 ? 39.155 -11.552 -35.358 1.00 55.19 94 VAL A CA 1
ATOM 744 C C . VAL A 1 94 ? 40.355 -10.994 -34.601 1.00 55.19 94 VAL A C 1
ATOM 746 O O . VAL A 1 94 ? 40.215 -10.207 -33.667 1.00 55.19 94 VAL A O 1
ATOM 749 N N . GLU A 1 95 ? 41.541 -11.450 -34.986 1.00 52.03 95 GLU A N 1
ATOM 750 C CA . GLU A 1 95 ? 42.816 -10.985 -34.450 1.00 52.03 95 GLU A CA 1
ATOM 751 C C . GLU A 1 95 ? 43.088 -9.525 -34.828 1.00 52.03 95 GLU A C 1
ATOM 753 O O . GLU A 1 95 ? 42.822 -9.118 -35.958 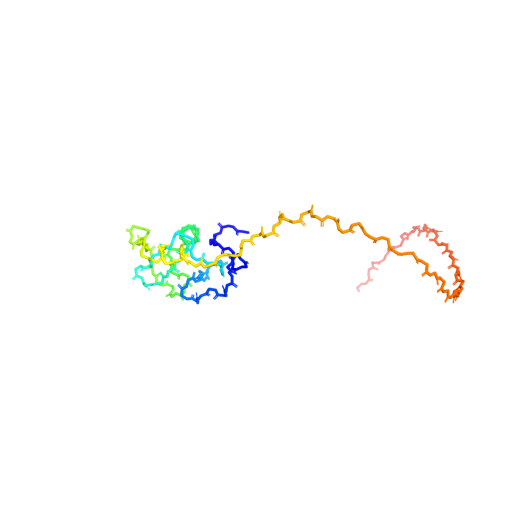1.00 52.03 95 GLU A O 1
ATOM 758 N N . GLN A 1 96 ? 43.775 -8.794 -33.945 1.00 50.19 96 GLN A N 1
ATOM 759 C CA . GLN A 1 96 ? 44.954 -8.030 -34.363 1.00 50.19 96 GLN A CA 1
ATOM 760 C C . GLN A 1 96 ? 45.886 -7.741 -33.179 1.00 50.19 96 GLN A C 1
ATOM 762 O O . GLN A 1 96 ? 45.465 -7.369 -32.085 1.00 50.19 96 GLN A O 1
ATOM 767 N N . ARG A 1 97 ? 47.177 -7.977 -33.414 1.00 55.56 97 ARG A N 1
ATOM 768 C CA . ARG A 1 97 ? 48.303 -7.815 -32.483 1.00 55.56 97 ARG A CA 1
ATOM 769 C C . ARG A 1 97 ? 49.099 -6.555 -32.872 1.00 55.56 97 ARG A C 1
ATOM 771 O O . ARG A 1 97 ? 48.957 -6.094 -33.998 1.00 55.56 97 ARG A O 1
ATOM 778 N N . GLN A 1 98 ? 50.039 -6.151 -31.999 1.00 56.19 98 GLN A N 1
ATOM 779 C CA . GLN A 1 98 ? 51.293 -5.421 -32.323 1.00 56.19 98 GLN A CA 1
ATOM 780 C C . GLN A 1 98 ? 51.219 -3.870 -32.187 1.00 56.19 98 GLN A C 1
ATOM 782 O O . GLN A 1 98 ? 50.278 -3.280 -32.694 1.00 56.19 98 GLN A O 1
ATOM 787 N N . GLU A 1 99 ? 52.144 -3.110 -31.557 1.00 48.41 99 GLU A N 1
ATOM 788 C CA . GLU A 1 99 ? 53.268 -3.354 -30.602 1.00 48.41 99 GLU A CA 1
ATOM 789 C C . GLU A 1 99 ? 53.895 -2.015 -30.108 1.00 48.41 99 GLU A C 1
ATOM 791 O O . GLU A 1 99 ? 53.858 -1.055 -30.867 1.00 48.41 99 GLU A O 1
ATOM 796 N N . ARG A 1 100 ? 54.630 -2.029 -28.965 1.00 46.75 100 ARG A N 1
ATOM 797 C CA . ARG A 1 100 ? 55.679 -1.048 -28.510 1.00 46.75 100 ARG A CA 1
ATOM 798 C C . ARG A 1 100 ? 55.211 0.411 -28.244 1.00 46.75 100 ARG A C 1
ATOM 800 O O . ARG A 1 100 ? 54.254 0.863 -28.843 1.00 46.75 100 ARG A O 1
ATOM 807 N N . GLY A 1 101 ? 55.796 1.243 -27.367 1.00 38.53 101 GLY A N 1
ATOM 808 C CA . GLY A 1 101 ? 56.937 1.223 -26.413 1.00 38.53 101 GLY A CA 1
ATOM 809 C C . GLY A 1 101 ? 57.102 2.661 -25.821 1.00 38.53 101 GLY A C 1
ATOM 810 O O . GLY A 1 101 ? 56.444 3.557 -26.338 1.00 38.53 101 GLY A O 1
ATOM 811 N N . GLN A 1 102 ? 57.888 3.034 -24.793 1.00 48.81 102 GLN A N 1
ATOM 812 C CA . GLN A 1 102 ? 58.810 2.392 -23.823 1.00 48.81 102 GLN A CA 1
ATOM 813 C C . GLN A 1 102 ? 59.067 3.372 -22.623 1.00 48.81 102 GLN A C 1
ATOM 815 O O . GLN A 1 102 ? 58.874 4.571 -22.794 1.00 48.81 102 GLN A O 1
ATOM 820 N N . GLY A 1 103 ? 59.565 2.885 -21.468 1.00 37.50 103 GLY A N 1
ATOM 821 C CA . GLY A 1 103 ? 60.300 3.663 -20.429 1.00 37.50 103 GLY A CA 1
ATOM 822 C C . GLY A 1 103 ? 59.610 3.743 -19.045 1.00 37.50 103 GLY A C 1
ATOM 823 O O . GLY A 1 103 ? 58.512 4.273 -18.960 1.00 37.50 103 GLY A O 1
ATOM 824 N N . GLU A 1 104 ? 60.043 3.077 -17.958 1.00 43.81 104 GLU A N 1
ATOM 825 C CA . GLU A 1 104 ? 61.267 3.218 -17.115 1.00 43.81 104 GLU A CA 1
ATOM 826 C C . GLU A 1 104 ? 61.172 4.370 -16.071 1.00 43.81 104 GLU A C 1
ATOM 828 O O . GLU A 1 104 ? 60.644 5.425 -16.389 1.00 43.81 104 GLU A O 1
ATOM 833 N N . SER A 1 105 ? 61.602 4.266 -14.797 1.00 45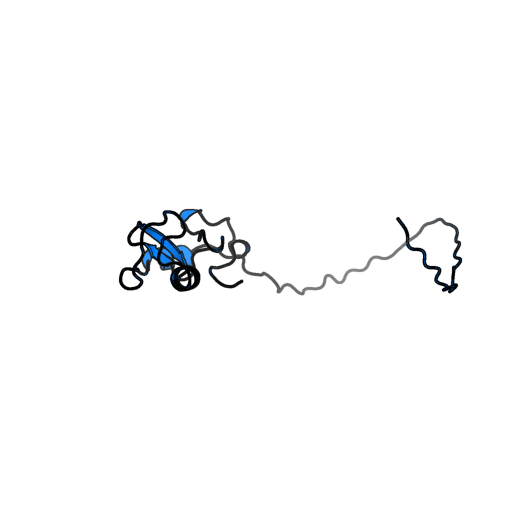.16 105 SER A N 1
ATOM 834 C CA . SER A 1 105 ? 62.455 3.280 -14.093 1.00 45.16 105 SER A CA 1
ATOM 835 C C . SER A 1 105 ? 62.276 3.303 -12.540 1.00 45.16 105 SER A C 1
ATOM 837 O O . SER A 1 105 ? 61.527 4.127 -12.031 1.00 45.16 105 SER A O 1
ATOM 839 N N . HIS A 1 106 ? 63.014 2.429 -11.819 1.00 48.03 106 HIS A N 1
ATOM 840 C CA . HIS A 1 106 ? 63.428 2.497 -10.384 1.00 48.03 106 HIS A CA 1
ATOM 841 C C . HIS A 1 106 ? 62.323 2.515 -9.283 1.00 48.03 106 HIS A C 1
ATOM 843 O O . HIS A 1 106 ? 61.566 3.466 -9.163 1.00 48.03 106 HIS A O 1
ATOM 849 N N . LEU A 1 107 ? 62.090 1.467 -8.467 1.00 41.66 107 LEU A N 1
ATOM 850 C CA . LEU A 1 107 ? 62.937 0.877 -7.393 1.00 41.66 107 LEU A CA 1
ATOM 851 C C . LEU A 1 107 ? 63.309 1.941 -6.324 1.00 41.66 107 LEU A C 1
ATOM 853 O O . LEU A 1 107 ? 63.842 2.977 -6.677 1.00 41.66 107 LEU A O 1
ATOM 857 N N . GLN A 1 108 ? 63.000 1.802 -5.028 1.00 45.12 108 GLN A N 1
ATOM 858 C CA . GLN A 1 108 ? 63.493 0.763 -4.111 1.00 45.12 108 GLN A CA 1
ATOM 859 C C . GLN A 1 108 ? 62.492 0.333 -3.016 1.00 45.12 108 GLN A C 1
ATOM 861 O O . GLN A 1 108 ? 61.548 1.036 -2.667 1.00 45.12 108 GLN A O 1
ATOM 866 N N . ARG A 1 109 ? 62.747 -0.866 -2.476 1.00 46.44 109 ARG A N 1
ATOM 867 C CA . ARG A 1 109 ? 62.214 -1.385 -1.202 1.00 46.44 109 ARG A CA 1
ATOM 868 C C . ARG A 1 109 ? 63.042 -0.816 -0.039 1.00 46.44 109 ARG A C 1
ATOM 870 O O . ARG A 1 109 ? 64.131 -0.326 -0.293 1.00 46.44 109 ARG A O 1
ATOM 877 N N . GLU A 1 110 ? 62.569 -0.966 1.196 1.00 50.66 110 GLU A N 1
ATOM 878 C CA . GLU A 1 110 ? 63.266 -1.676 2.295 1.00 50.66 110 GLU A CA 1
ATOM 879 C C . GLU A 1 110 ? 62.279 -1.854 3.484 1.00 50.66 110 GLU A C 1
ATOM 881 O O . GLU A 1 110 ? 61.283 -1.124 3.551 1.00 50.66 110 GLU A O 1
ATOM 886 N N . PRO A 1 111 ? 62.470 -2.841 4.385 1.00 53.25 111 PRO A N 1
ATOM 887 C CA . PRO A 1 111 ? 61.538 -3.148 5.475 1.00 53.25 111 PRO A CA 1
ATOM 888 C C . PRO A 1 111 ? 62.026 -2.671 6.857 1.00 53.25 111 PRO A C 1
ATOM 890 O O . PRO A 1 111 ? 63.218 -2.701 7.144 1.00 53.25 111 PRO A O 1
ATOM 893 N N . SER A 1 112 ? 61.094 -2.371 7.771 1.00 51.97 112 SER A N 1
ATOM 894 C CA . SER A 1 112 ? 61.405 -2.141 9.194 1.00 51.97 112 SER A CA 1
ATOM 895 C C . SER A 1 112 ? 60.645 -3.113 10.093 1.00 51.97 112 SER A C 1
ATOM 897 O O . SER A 1 112 ? 59.418 -3.075 10.168 1.00 51.97 112 SER A O 1
ATOM 899 N N . ALA A 1 113 ? 61.390 -3.960 10.805 1.00 47.38 113 ALA A N 1
ATOM 900 C CA . ALA A 1 113 ? 60.892 -4.845 11.853 1.00 47.38 113 ALA A CA 1
ATOM 901 C C . ALA A 1 113 ? 61.687 -4.625 13.152 1.00 47.38 113 ALA A C 1
ATOM 903 O O . ALA A 1 113 ? 62.912 -4.601 13.105 1.00 47.38 113 ALA A O 1
ATOM 904 N N . ALA A 1 114 ? 60.974 -4.477 14.273 1.00 51.97 114 ALA A N 1
ATOM 905 C CA . ALA A 1 114 ? 61.367 -4.614 15.691 1.00 51.97 114 ALA A CA 1
ATOM 906 C C . ALA A 1 114 ? 60.245 -3.920 16.501 1.00 51.97 114 ALA A C 1
ATOM 908 O O . ALA A 1 114 ? 59.902 -2.784 16.194 1.00 51.97 114 ALA A O 1
ATOM 909 N N . LEU A 1 115 ? 59.466 -4.562 17.380 1.00 51.12 115 LEU A N 1
ATOM 910 C CA . LEU A 1 115 ? 59.815 -5.275 18.623 1.00 51.12 115 LEU A CA 1
ATOM 911 C C . LEU A 1 115 ? 60.542 -4.386 19.645 1.00 51.12 115 LEU A C 1
ATOM 913 O O . LEU A 1 115 ? 61.667 -3.965 19.408 1.00 51.12 115 LEU A O 1
ATOM 917 N N . GLY A 1 116 ? 59.911 -4.163 20.804 1.00 41.50 116 GLY A N 1
ATOM 918 C CA . GLY A 1 116 ? 60.493 -3.397 21.913 1.00 41.50 116 GLY A CA 1
ATOM 919 C C . GLY A 1 116 ? 59.460 -2.960 22.954 1.00 41.50 116 GLY A C 1
ATOM 920 O O . GLY A 1 116 ? 59.036 -1.810 22.958 1.00 41.50 116 GLY A O 1
ATOM 921 N N . SER A 1 117 ? 59.035 -3.877 23.824 1.00 50.38 117 SER A N 1
ATOM 922 C CA . SER A 1 117 ? 58.169 -3.573 24.974 1.00 50.38 117 SER A CA 1
ATOM 923 C C . SER A 1 117 ? 58.987 -3.088 26.174 1.00 50.38 117 SER A C 1
ATOM 925 O O . SER A 1 117 ? 59.978 -3.741 26.481 1.00 50.38 117 SER A O 1
ATOM 927 N N . THR A 1 118 ? 58.491 -2.107 26.936 1.00 53.97 118 THR A N 1
ATOM 928 C CA . THR A 1 118 ? 58.554 -2.080 28.419 1.00 53.97 118 THR A CA 1
ATOM 929 C C . THR A 1 118 ? 57.606 -1.022 28.995 1.00 53.97 118 THR A C 1
ATOM 931 O O . THR A 1 118 ? 57.392 0.030 28.402 1.00 53.97 118 THR A O 1
ATOM 934 N N . ASN A 1 119 ? 57.033 -1.316 30.165 1.00 47.31 119 ASN A N 1
ATOM 935 C CA . ASN A 1 119 ? 56.192 -0.394 30.936 1.00 47.31 119 ASN A CA 1
ATOM 936 C C . ASN A 1 119 ? 57.048 0.518 31.829 1.00 47.31 119 ASN A C 1
ATOM 938 O O . ASN A 1 119 ? 58.067 0.059 32.341 1.00 47.31 119 ASN A O 1
ATOM 942 N N . VAL A 1 120 ? 56.532 1.703 32.161 1.00 56.16 120 VAL A N 1
ATOM 943 C CA . VAL A 1 120 ? 56.687 2.325 33.492 1.00 56.16 120 VAL A CA 1
ATOM 944 C C . VAL A 1 120 ? 55.351 2.944 33.912 1.00 56.16 120 VAL A C 1
ATOM 946 O O . VAL A 1 120 ? 54.535 3.286 33.056 1.00 56.16 120 VAL A O 1
ATOM 949 N N . ALA A 1 121 ? 55.109 3.026 35.219 1.00 49.97 121 ALA A N 1
ATOM 950 C CA . ALA A 1 121 ? 53.871 3.521 35.813 1.00 49.97 121 ALA A CA 1
ATOM 951 C C . ALA A 1 121 ? 54.178 4.581 36.879 1.00 49.97 121 ALA A C 1
ATOM 953 O O . ALA A 1 121 ? 55.064 4.356 37.689 1.00 49.97 121 ALA A O 1
ATOM 954 N N . GLU A 1 122 ? 53.397 5.661 36.881 1.00 48.81 122 GLU A N 1
ATOM 955 C CA . GLU A 1 122 ? 53.231 6.741 37.879 1.00 48.81 122 GLU A CA 1
ATOM 956 C C . GLU A 1 122 ? 51.924 7.438 37.420 1.00 48.81 122 GLU A C 1
ATOM 958 O O . GLU A 1 122 ? 51.766 7.662 36.219 1.00 48.81 122 GLU A O 1
ATOM 963 N N . PHE A 1 123 ? 50.830 7.635 38.166 1.00 53.09 123 PHE A N 1
ATOM 964 C CA . PHE A 1 123 ? 50.523 7.852 39.592 1.00 53.09 123 PHE A CA 1
ATOM 965 C C . PHE A 1 123 ? 50.877 9.250 40.129 1.00 53.09 123 PHE A C 1
ATOM 967 O O . PHE A 1 123 ? 51.981 9.726 39.914 1.00 53.09 123 PHE A O 1
ATOM 974 N N . GLU A 1 124 ? 49.898 9.843 40.836 1.00 45.06 124 GLU A N 1
ATOM 975 C CA . GLU A 1 124 ? 49.879 11.173 41.487 1.00 45.06 124 GLU A CA 1
ATOM 976 C C . GLU A 1 124 ? 49.971 12.416 40.560 1.00 45.06 124 GLU A C 1
ATOM 978 O O . GLU A 1 124 ? 50.695 12.423 39.573 1.00 45.06 124 GLU A O 1
ATOM 983 N N . SER A 1 125 ? 49.230 13.517 40.786 1.00 54.41 125 SER A N 1
ATOM 984 C CA . SER A 1 125 ? 48.153 13.843 41.757 1.00 54.41 125 SER A CA 1
ATOM 985 C C . SER A 1 125 ? 47.043 14.666 41.091 1.00 54.41 125 SER A C 1
ATOM 987 O O . SER A 1 125 ? 47.373 15.431 40.158 1.00 54.41 125 SER A O 1
#

Radius of gyration: 30.16 Å; Cα contacts (8 Å, |Δi|>4): 130; chains: 1; bounding box: 73×29×77 Å

InterPro domains:
  IPR001841 Zinc finger, RING-type [PF13923] (20-57)
  IPR001841 Zinc finger, RING-type [PS50089] (20-58)
  IPR001841 Zinc finger, RING-type [SM00184] (20-57)
  IPR013083 Zinc finger, RING/FYVE/PHD-type [G3DSA:3.30.40.10] (2-115)
  IPR017907 Zinc finger, RING-type, conserved site [PS00518] (35-44)

Organism: Prolemur simus (NCBI:txid1328070)

pLDDT: mean 76.27, std 19.54, range [37.5, 95.19]

Mean predicted aligned error: 15.6 Å

Foldseek 3Di:
DDFADAQQQFPDRDDPLQAAPQPRHGAAQWKADPVGDIHHPVRVVVVCVPQQADPPPRHGHDPVPIGGPVVSVVVVVPGHGDDPDPDDPDDPDDDDDDDDDDDDDDDDDDDDDDDDDDDDDDDDD